Protein AF-A0A6L4A7J4-F1 (afdb_monomer)

Secondary structure (DSSP, 8-state):
-PPPHHHHHHHTTTS-HHHHTTTTT-HHHHHHHHHHHHHHHHHHHTTS-HHHHT-GGGGTS---------------HHHHHHHHHHHHHH-THHHHHHHH--

Sequence (102 aa):
MTLDPQLKANLARFIPADLMDLLPEDDKAMSQAIRRLSSLQKSVSSFLPLYIADNEDLLTRDYGDFRPGTFMFSDVSGFTALSEKLQVAKGVEAVEILTEVI

Radius of gyration: 21.58 Å; Cα contacts (8 Å, |Δi|>4): 38; chains: 1; bounding box: 52×21×48 Å

pLDDT: mean 80.24, std 10.71, range [44.69, 93.06]

Solvent-accessible surface area (backbone atoms only — not comparable to full-atom values): 6512 Å² total; per-residue (Å²): 125,82,76,54,69,66,60,50,61,59,45,60,78,78,44,63,68,79,47,56,74,40,50,75,81,34,69,66,41,47,54,50,51,52,52,49,51,53,48,50,50,53,64,57,43,71,79,41,60,65,80,59,67,79,32,73,66,62,81,77,45,96,77,83,84,93,74,92,79,84,87,84,86,79,88,58,61,72,58,57,56,49,49,56,54,38,35,76,74,61,36,73,73,46,48,59,57,55,63,72,78,104

Mean predicted aligned error: 10.74 Å

Structure (mmCIF, N/CA/C/O backbone):
data_AF-A0A6L4A7J4-F1
#
_entry.id   AF-A0A6L4A7J4-F1
#
loop_
_atom_site.group_PDB
_atom_site.id
_atom_site.type_symbol
_atom_site.label_atom_id
_atom_site.label_alt_id
_atom_site.label_comp_id
_atom_site.label_asym_id
_atom_site.label_entity_id
_atom_site.label_seq_id
_atom_site.pdbx_PDB_ins_code
_atom_site.Cartn_x
_atom_site.Cartn_y
_atom_site.Cartn_z
_atom_site.occupancy
_atom_site.B_iso_or_equiv
_atom_site.auth_seq_id
_atom_site.auth_comp_id
_atom_site.auth_asym_id
_atom_site.auth_atom_id
_atom_site.pdbx_PDB_model_num
ATOM 1 N N . MET A 1 1 ? 20.709 1.549 -25.980 1.00 57.03 1 MET A N 1
ATOM 2 C CA . MET A 1 1 ? 21.228 1.344 -24.603 1.00 57.03 1 MET A CA 1
ATOM 3 C C . MET A 1 1 ? 20.510 0.111 -24.076 1.00 57.03 1 MET A C 1
ATOM 5 O O . MET A 1 1 ? 19.294 0.098 -24.157 1.00 57.03 1 MET A O 1
ATOM 9 N N . THR A 1 2 ? 21.190 -0.960 -23.673 1.00 72.06 2 THR A N 1
ATOM 10 C CA . THR A 1 2 ? 20.506 -2.200 -23.251 1.00 72.06 2 THR A CA 1
ATOM 11 C C . THR A 1 2 ? 20.148 -2.141 -21.770 1.00 72.06 2 THR A C 1
ATOM 13 O O . THR A 1 2 ? 20.994 -1.769 -20.959 1.00 72.06 2 THR A O 1
ATOM 16 N N . LEU A 1 3 ? 18.913 -2.511 -21.419 1.00 77.06 3 LEU A N 1
ATOM 17 C CA . LEU A 1 3 ? 18.494 -2.668 -20.024 1.00 77.06 3 LEU A CA 1
ATOM 18 C C . LEU A 1 3 ? 19.322 -3.758 -19.341 1.00 77.06 3 LEU A C 1
ATOM 20 O O . LEU A 1 3 ? 19.526 -4.836 -19.902 1.00 77.06 3 LEU A O 1
ATOM 24 N N . ASP A 1 4 ? 19.762 -3.473 -18.120 1.00 89.12 4 ASP A N 1
ATOM 25 C CA . ASP A 1 4 ? 20.379 -4.456 -17.237 1.00 89.12 4 ASP A CA 1
ATOM 26 C C . ASP A 1 4 ? 19.449 -5.683 -17.058 1.00 89.12 4 ASP A C 1
ATOM 28 O O . ASP A 1 4 ? 18.245 -5.505 -16.834 1.00 89.12 4 ASP A O 1
ATOM 32 N N . PRO A 1 5 ? 19.953 -6.930 -17.166 1.00 86.31 5 PRO A N 1
ATOM 33 C CA . PRO A 1 5 ? 19.132 -8.133 -17.031 1.00 86.31 5 PRO A CA 1
ATOM 34 C C . PRO A 1 5 ? 18.383 -8.235 -15.699 1.00 86.31 5 PRO A C 1
ATOM 36 O O . PRO A 1 5 ? 17.238 -8.695 -15.682 1.00 86.31 5 PRO A O 1
ATOM 39 N N . GLN A 1 6 ? 18.992 -7.784 -14.596 1.00 88.44 6 GLN A N 1
ATOM 40 C CA . GLN A 1 6 ? 18.346 -7.809 -13.283 1.00 88.44 6 GLN A CA 1
ATOM 41 C C . GLN A 1 6 ? 17.199 -6.798 -13.224 1.00 88.44 6 GLN A C 1
ATOM 43 O O . GLN A 1 6 ? 16.090 -7.135 -12.798 1.00 88.44 6 GLN A O 1
ATOM 48 N N . LEU A 1 7 ? 17.431 -5.582 -13.717 1.00 86.06 7 LEU A N 1
ATOM 49 C CA . LEU A 1 7 ? 16.386 -4.575 -13.864 1.00 86.06 7 LEU A CA 1
ATOM 50 C C . LEU A 1 7 ? 15.240 -5.074 -14.757 1.00 86.06 7 LEU A C 1
ATOM 52 O O . LEU A 1 7 ? 14.074 -4.928 -14.393 1.00 86.06 7 LEU A O 1
ATOM 56 N N . LYS A 1 8 ? 15.550 -5.731 -15.881 1.00 88.00 8 LYS A N 1
ATOM 57 C CA . LYS A 1 8 ? 14.541 -6.305 -16.783 1.00 88.00 8 LYS A CA 1
ATOM 58 C C . LYS A 1 8 ? 13.671 -7.350 -16.075 1.00 88.00 8 LYS A C 1
ATOM 60 O O . LYS A 1 8 ? 12.448 -7.310 -16.205 1.00 88.00 8 LYS A O 1
ATOM 65 N N . ALA A 1 9 ? 14.282 -8.250 -15.303 1.00 88.25 9 ALA A N 1
ATOM 66 C CA . ALA A 1 9 ? 13.565 -9.270 -14.537 1.00 88.25 9 ALA A CA 1
ATOM 67 C C . ALA A 1 9 ? 12.665 -8.663 -13.447 1.00 88.25 9 ALA A C 1
ATOM 69 O O . ALA A 1 9 ? 11.538 -9.118 -13.245 1.00 88.25 9 ALA A O 1
ATOM 70 N N . ASN A 1 10 ? 13.140 -7.611 -12.776 1.00 88.44 10 ASN A N 1
ATOM 71 C CA . ASN A 1 10 ? 12.362 -6.901 -11.764 1.00 88.44 10 ASN A CA 1
ATOM 72 C C . ASN A 1 10 ? 11.152 -6.189 -12.387 1.00 88.44 10 ASN A C 1
ATOM 74 O O . ASN A 1 10 ? 10.040 -6.323 -11.882 1.00 88.44 10 ASN A O 1
ATOM 78 N N . LEU A 1 11 ? 11.343 -5.483 -13.504 1.00 89.44 11 LEU A N 1
ATOM 79 C CA . LEU A 1 11 ? 10.271 -4.745 -14.180 1.00 89.44 11 LEU A CA 1
ATOM 80 C C . LEU A 1 11 ? 9.202 -5.668 -14.777 1.00 89.44 11 LEU A C 1
ATOM 82 O O . LEU A 1 11 ? 8.016 -5.354 -14.686 1.00 89.44 11 LEU A O 1
ATOM 86 N N . ALA A 1 12 ? 9.590 -6.832 -15.306 1.00 89.81 12 ALA A N 1
ATOM 87 C CA . ALA A 1 12 ? 8.663 -7.806 -15.889 1.00 89.81 12 ALA A CA 1
ATOM 88 C C . ALA A 1 12 ? 7.598 -8.326 -14.901 1.00 89.81 12 ALA A C 1
ATOM 90 O O . ALA A 1 12 ? 6.564 -8.840 -15.322 1.00 89.81 12 ALA A O 1
ATOM 91 N N . ARG A 1 13 ? 7.825 -8.190 -13.587 1.00 88.88 13 ARG A N 1
ATOM 92 C CA . ARG A 1 13 ? 6.841 -8.539 -12.548 1.00 88.88 13 ARG A CA 1
ATOM 93 C C . ARG A 1 13 ? 5.734 -7.502 -12.378 1.00 88.88 13 ARG A C 1
ATOM 95 O O . ARG A 1 13 ? 4.674 -7.832 -11.856 1.00 88.88 13 ARG A O 1
ATOM 102 N N . PHE A 1 14 ? 5.991 -6.258 -12.771 1.00 88.56 14 PHE A N 1
ATOM 103 C CA . PHE A 1 14 ? 5.143 -5.110 -12.442 1.00 88.56 14 PHE A CA 1
ATOM 104 C C . PHE A 1 14 ? 4.639 -4.356 -13.676 1.00 88.56 14 PHE A C 1
ATOM 106 O O . PHE A 1 14 ? 3.746 -3.515 -13.561 1.00 88.56 14 PHE A O 1
ATOM 113 N N . ILE A 1 15 ? 5.193 -4.649 -14.854 1.00 90.31 15 ILE A N 1
ATOM 114 C CA . ILE A 1 15 ? 4.861 -3.989 -16.114 1.00 90.31 15 ILE A CA 1
ATOM 115 C C . ILE A 1 15 ? 4.431 -5.038 -17.154 1.00 90.31 15 ILE A C 1
ATOM 117 O O . ILE A 1 15 ? 5.060 -6.090 -17.255 1.00 90.31 15 ILE A O 1
ATOM 121 N N . PRO A 1 16 ? 3.378 -4.755 -17.943 1.00 89.00 16 PRO A N 1
ATOM 122 C CA . PRO A 1 16 ? 2.988 -5.558 -19.100 1.00 89.00 16 PRO A CA 1
ATOM 123 C C . PRO A 1 16 ? 4.124 -5.813 -20.113 1.00 89.00 16 PRO A C 1
ATOM 125 O O . PRO A 1 16 ? 4.984 -4.958 -20.332 1.00 89.00 16 PRO A O 1
ATOM 128 N N . ALA A 1 17 ? 4.113 -6.990 -20.748 1.00 87.12 17 ALA A N 1
ATOM 129 C CA . ALA A 1 17 ? 5.168 -7.432 -21.667 1.00 87.12 17 ALA A CA 1
ATOM 130 C C . ALA A 1 17 ? 5.304 -6.545 -22.921 1.00 87.12 17 ALA A C 1
ATOM 132 O O . ALA A 1 17 ? 6.416 -6.280 -23.366 1.00 87.12 17 ALA A O 1
ATOM 133 N N . ASP A 1 18 ? 4.189 -6.015 -23.427 1.00 88.69 18 ASP A N 1
ATOM 134 C CA . ASP A 1 18 ? 4.128 -5.087 -24.562 1.00 88.69 18 ASP A CA 1
ATOM 135 C C . ASP A 1 18 ? 4.899 -3.787 -24.307 1.00 88.69 18 ASP A C 1
ATOM 137 O O . ASP A 1 18 ? 5.550 -3.263 -25.206 1.00 88.69 18 ASP A O 1
ATOM 141 N N . LEU A 1 19 ? 4.878 -3.283 -23.071 1.00 86.25 19 LEU A N 1
ATOM 142 C CA . LEU A 1 19 ? 5.682 -2.125 -22.686 1.00 86.25 19 LEU A CA 1
ATOM 143 C C . LEU A 1 19 ? 7.146 -2.509 -22.453 1.00 86.25 19 LEU A C 1
ATOM 145 O O . LEU A 1 19 ? 8.029 -1.719 -22.766 1.00 86.25 19 LEU A O 1
ATOM 149 N N . MET A 1 20 ? 7.419 -3.710 -21.937 1.00 87.88 20 MET A N 1
ATOM 150 C CA . MET A 1 20 ? 8.785 -4.192 -21.696 1.00 87.88 20 MET A CA 1
ATOM 151 C C . MET A 1 20 ? 9.607 -4.355 -22.976 1.00 87.88 20 MET A C 1
ATOM 153 O O . MET A 1 20 ? 10.812 -4.104 -22.946 1.00 87.88 20 MET A O 1
ATOM 157 N N . ASP A 1 21 ? 8.973 -4.750 -24.079 1.00 88.00 21 ASP A N 1
ATOM 158 C CA . ASP A 1 21 ? 9.641 -4.939 -25.372 1.00 88.00 21 ASP A CA 1
ATOM 159 C C . ASP A 1 21 ? 10.020 -3.611 -26.050 1.00 88.00 21 ASP A C 1
ATOM 161 O O . ASP A 1 21 ? 10.933 -3.575 -26.872 1.00 88.00 21 ASP A O 1
ATOM 165 N N . LEU A 1 22 ? 9.352 -2.513 -25.679 1.00 87.62 22 LEU A N 1
ATOM 166 C CA . LEU A 1 22 ? 9.585 -1.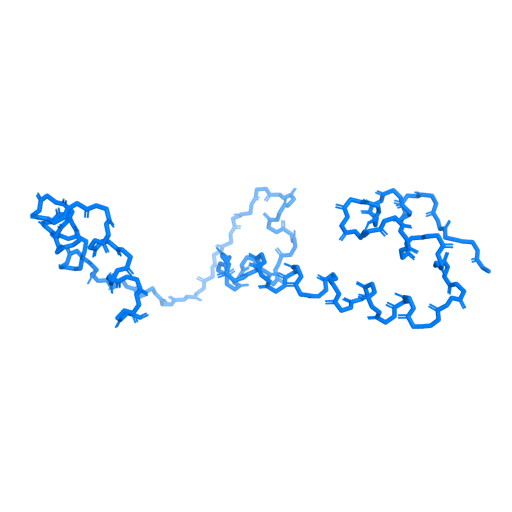167 -26.218 1.00 87.62 22 LEU A CA 1
ATOM 167 C C . LEU A 1 22 ? 10.610 -0.358 -25.404 1.00 87.62 22 LEU A C 1
ATOM 169 O O . LEU A 1 22 ? 11.045 0.717 -25.825 1.00 87.62 22 LEU A O 1
ATOM 173 N N . LEU A 1 23 ? 11.007 -0.852 -24.229 1.00 85.81 23 LEU A N 1
ATOM 174 C CA . LEU A 1 23 ? 11.984 -0.188 -23.374 1.00 85.81 23 LEU A CA 1
ATOM 175 C C . LEU A 1 23 ? 13.422 -0.601 -23.741 1.00 85.81 23 LEU A C 1
ATOM 177 O O . LEU A 1 23 ? 13.680 -1.773 -24.017 1.00 85.81 23 LEU A O 1
ATOM 181 N N . PRO A 1 24 ? 14.402 0.319 -23.655 1.00 85.06 24 PRO A N 1
ATOM 182 C CA . PRO A 1 24 ? 14.288 1.705 -23.190 1.00 85.06 24 PRO A CA 1
ATOM 183 C C . PRO A 1 24 ? 14.139 2.738 -24.323 1.00 85.06 24 PRO A C 1
ATOM 185 O O . PRO A 1 24 ? 14.317 3.924 -24.074 1.00 85.06 24 PRO A O 1
ATOM 188 N N . GLU A 1 25 ? 13.899 2.307 -25.561 1.00 87.25 25 GLU A N 1
ATOM 189 C CA . GLU A 1 25 ? 14.046 3.155 -26.754 1.00 87.25 25 GLU A CA 1
ATOM 190 C C . GLU A 1 25 ? 12.831 4.055 -27.026 1.00 87.25 25 GLU A C 1
ATOM 192 O O . GLU A 1 25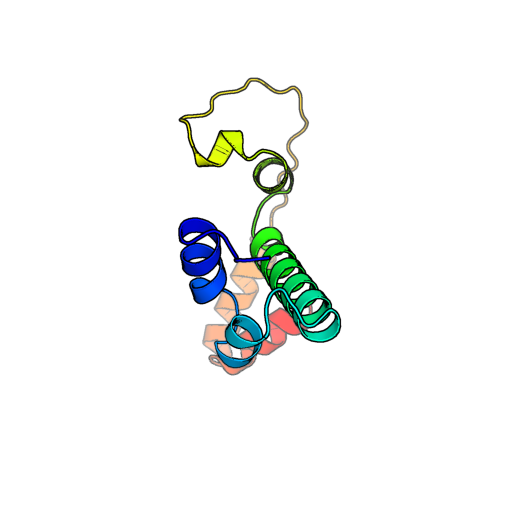 ? 12.976 5.091 -27.673 1.00 87.25 25 GLU A O 1
ATOM 197 N N . ASP A 1 26 ? 11.649 3.695 -26.516 1.00 89.94 26 ASP A N 1
ATOM 198 C CA . ASP A 1 26 ? 10.427 4.492 -26.650 1.00 89.94 26 ASP A CA 1
ATOM 199 C C . ASP A 1 26 ? 10.128 5.318 -25.381 1.00 89.94 26 ASP A C 1
ATOM 201 O O . ASP A 1 26 ? 9.710 4.796 -24.342 1.00 89.94 26 ASP A O 1
ATOM 205 N N . ASP A 1 27 ? 10.263 6.644 -25.492 1.00 89.31 27 ASP A N 1
ATOM 206 C CA . ASP A 1 27 ? 9.951 7.614 -24.431 1.00 89.31 27 ASP A CA 1
ATOM 207 C C . ASP A 1 27 ? 8.488 7.550 -23.953 1.00 89.31 27 ASP A C 1
ATOM 209 O O . ASP A 1 27 ? 8.185 7.808 -22.777 1.00 89.31 27 ASP A O 1
ATOM 213 N N . LYS A 1 28 ? 7.548 7.199 -24.842 1.00 91.06 28 LYS A N 1
ATOM 214 C CA . LYS A 1 28 ? 6.135 7.032 -24.475 1.00 91.06 28 LYS A CA 1
ATOM 215 C C . LYS A 1 28 ? 5.947 5.759 -23.666 1.00 91.06 28 LYS A C 1
ATOM 217 O O . LYS A 1 28 ? 5.235 5.801 -22.660 1.00 91.06 28 LYS A O 1
ATOM 222 N N . ALA A 1 29 ? 6.586 4.660 -24.067 1.00 89.19 29 ALA A N 1
ATOM 223 C CA . ALA A 1 29 ? 6.576 3.420 -23.296 1.00 89.19 29 ALA A CA 1
ATOM 224 C C . ALA A 1 29 ? 7.213 3.637 -21.913 1.00 89.19 29 ALA A C 1
ATOM 226 O O . ALA A 1 29 ? 6.634 3.228 -20.906 1.00 89.19 29 ALA A O 1
ATOM 227 N N . MET A 1 30 ? 8.318 4.388 -21.846 1.00 90.19 30 MET A N 1
ATOM 228 C CA . MET A 1 30 ? 8.977 4.791 -20.597 1.00 90.19 30 MET A CA 1
ATOM 229 C C . MET A 1 30 ? 8.046 5.595 -19.684 1.00 90.19 30 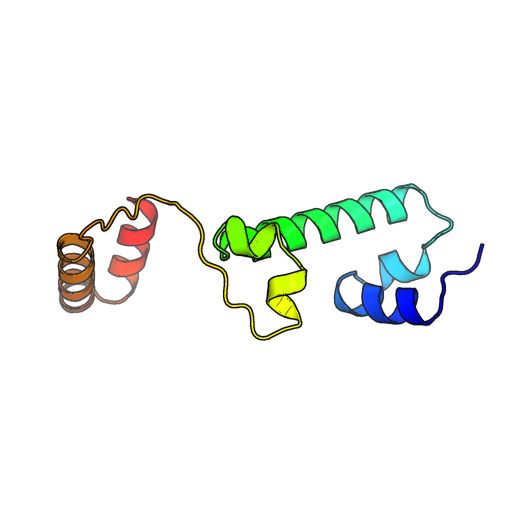MET A C 1
ATOM 231 O O . MET A 1 30 ? 7.860 5.261 -18.514 1.00 90.19 30 MET A O 1
ATOM 235 N N . SER A 1 31 ? 7.385 6.617 -20.226 1.00 91.38 31 SER A N 1
ATOM 236 C CA . SER A 1 31 ? 6.437 7.440 -19.465 1.00 91.38 31 SER A CA 1
ATOM 237 C C . SER A 1 31 ? 5.253 6.621 -18.938 1.00 91.38 31 SER A C 1
ATOM 239 O O . SER A 1 31 ? 4.799 6.818 -17.808 1.00 91.38 31 SER A O 1
ATOM 241 N N . GLN A 1 32 ? 4.745 5.677 -19.737 1.00 91.94 32 GLN A N 1
ATOM 242 C CA . GLN A 1 32 ? 3.661 4.784 -19.319 1.00 91.94 32 GLN A CA 1
ATOM 243 C C . GLN A 1 32 ? 4.103 3.785 -18.246 1.00 91.94 32 GLN A C 1
ATOM 245 O O . GLN A 1 32 ? 3.358 3.568 -17.286 1.00 91.94 32 GLN A O 1
ATOM 250 N N . ALA A 1 33 ? 5.298 3.213 -18.388 1.00 90.69 33 ALA A N 1
ATOM 251 C CA . ALA A 1 33 ? 5.923 2.338 -17.405 1.00 90.69 33 ALA A CA 1
ATOM 252 C C . ALA A 1 33 ? 6.068 3.042 -16.049 1.00 90.69 33 ALA A C 1
ATOM 254 O O . ALA A 1 33 ? 5.567 2.537 -15.043 1.00 90.69 33 ALA A O 1
ATOM 255 N N . ILE A 1 34 ? 6.648 4.248 -16.035 1.00 92.06 34 ILE A N 1
ATOM 256 C CA . ILE A 1 34 ? 6.802 5.063 -14.821 1.00 92.06 34 ILE A CA 1
ATOM 257 C C . ILE A 1 34 ? 5.438 5.341 -14.189 1.00 92.06 34 ILE A C 1
ATOM 259 O O . ILE A 1 34 ? 5.243 5.063 -13.008 1.00 92.06 34 ILE A O 1
ATOM 263 N N . ARG A 1 35 ? 4.455 5.808 -14.970 1.00 93.00 35 ARG A N 1
ATOM 264 C CA . ARG A 1 35 ? 3.110 6.101 -14.449 1.00 93.00 35 ARG A CA 1
ATOM 265 C C . ARG A 1 35 ? 2.464 4.878 -13.796 1.00 93.00 35 ARG A C 1
ATOM 267 O O . ARG A 1 35 ? 1.826 5.013 -12.753 1.00 93.00 35 ARG A O 1
ATOM 274 N N . ARG A 1 36 ? 2.605 3.692 -14.398 1.00 91.38 36 ARG A N 1
ATOM 275 C CA . ARG A 1 36 ? 2.073 2.441 -13.834 1.00 91.38 36 ARG A CA 1
ATOM 276 C C . ARG A 1 36 ? 2.767 2.076 -12.529 1.00 91.38 36 ARG A C 1
ATOM 278 O O . ARG A 1 36 ? 2.073 1.797 -11.555 1.00 91.38 36 ARG A O 1
ATOM 285 N N . LEU A 1 37 ? 4.097 2.123 -12.496 1.00 93.06 37 LEU A N 1
ATOM 286 C CA . LEU A 1 37 ? 4.866 1.830 -11.286 1.00 93.06 37 LEU A CA 1
ATOM 287 C C . LEU A 1 37 ? 4.528 2.804 -10.154 1.00 93.06 37 LEU A C 1
ATOM 289 O O . LEU A 1 37 ? 4.262 2.363 -9.041 1.00 93.06 37 LEU A O 1
ATOM 293 N N . SER A 1 38 ? 4.440 4.105 -10.437 1.00 91.38 38 SER A N 1
ATOM 294 C CA . SER A 1 38 ? 4.038 5.108 -9.444 1.00 91.38 38 SER A CA 1
ATOM 295 C C . SER A 1 38 ? 2.602 4.905 -8.960 1.00 91.38 38 SER A C 1
ATOM 297 O O . SER A 1 38 ? 2.323 5.065 -7.774 1.00 91.38 38 SER A O 1
ATOM 299 N N . SER A 1 39 ? 1.679 4.528 -9.852 1.00 91.56 39 SER A N 1
ATOM 300 C CA . SER A 1 39 ? 0.308 4.200 -9.453 1.00 91.56 39 SER A CA 1
ATOM 301 C C . SER A 1 39 ? 0.274 2.981 -8.538 1.00 91.56 39 SER A C 1
ATOM 303 O O . SER A 1 39 ? -0.418 3.012 -7.526 1.00 91.56 39 SER A O 1
ATOM 305 N N . LEU A 1 40 ? 1.028 1.930 -8.869 1.00 90.38 40 LEU A N 1
ATOM 306 C CA . LEU A 1 40 ? 1.118 0.726 -8.050 1.00 90.38 40 LEU A CA 1
ATOM 307 C C . LEU A 1 40 ? 1.724 1.04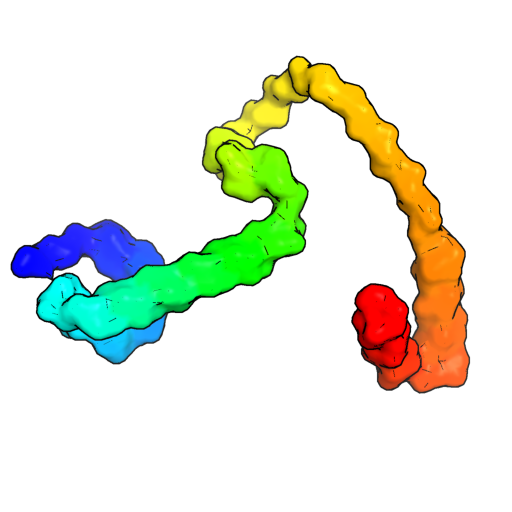0 -6.681 1.00 90.38 40 LEU A C 1
ATOM 309 O O . LEU A 1 40 ? 1.150 0.662 -5.665 1.00 90.38 40 LEU A O 1
ATOM 313 N N . GLN A 1 41 ? 2.833 1.782 -6.651 1.00 88.56 41 GLN A N 1
ATOM 314 C CA . GLN A 1 41 ? 3.467 2.236 -5.417 1.00 88.56 41 GLN A CA 1
ATOM 315 C C . GLN A 1 41 ? 2.466 2.992 -4.541 1.00 88.56 41 GLN A C 1
ATOM 317 O O . GLN A 1 41 ? 2.336 2.668 -3.366 1.00 88.56 41 GLN A O 1
ATOM 322 N N . LYS A 1 42 ? 1.723 3.947 -5.115 1.00 88.19 42 LYS A N 1
ATOM 323 C CA . LYS A 1 42 ? 0.720 4.737 -4.392 1.00 88.19 42 LYS A CA 1
ATOM 324 C C . LYS A 1 42 ? -0.427 3.878 -3.850 1.00 88.19 42 LYS A C 1
ATOM 326 O O . LYS A 1 42 ? -0.879 4.101 -2.733 1.00 88.19 42 LYS A O 1
ATOM 331 N N .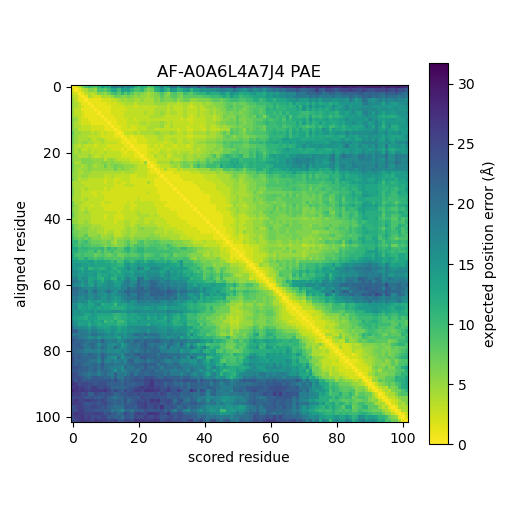 SER A 1 43 ? -0.907 2.915 -4.634 1.00 89.50 43 SER A N 1
ATOM 332 C CA . SER A 1 43 ? -1.975 2.004 -4.210 1.00 89.50 43 SER A CA 1
ATOM 333 C C . SER A 1 43 ? -1.526 1.043 -3.116 1.00 89.50 43 SER A C 1
ATOM 335 O O . SER A 1 43 ? -2.319 0.697 -2.253 1.00 89.50 43 SER A O 1
ATOM 337 N N . VAL A 1 44 ? -0.273 0.592 -3.134 1.00 87.19 44 VAL A N 1
ATOM 338 C CA . VAL A 1 44 ? 0.251 -0.287 -2.081 1.00 87.19 44 VAL A CA 1
ATOM 339 C C . VAL A 1 44 ? 0.564 0.522 -0.822 1.00 87.19 44 VAL A C 1
ATOM 341 O O . VAL A 1 44 ? 0.214 0.101 0.279 1.00 87.19 44 VAL A O 1
ATOM 344 N N . SER A 1 45 ? 1.158 1.709 -0.969 1.00 86.12 45 SER A N 1
ATOM 345 C CA . SER A 1 45 ? 1.517 2.556 0.169 1.00 86.12 45 SER A CA 1
ATOM 346 C C . SER A 1 45 ? 0.306 3.118 0.911 1.00 86.12 45 SER A C 1
ATOM 348 O O . SER A 1 45 ? 0.430 3.405 2.096 1.00 86.12 45 SER A O 1
ATOM 350 N N . SER A 1 46 ? -0.879 3.204 0.290 1.00 87.75 46 SER A N 1
ATOM 351 C CA . SER A 1 46 ? -2.102 3.624 0.993 1.00 87.75 46 SER A CA 1
ATOM 352 C C . SER A 1 46 ? -2.549 2.658 2.093 1.00 87.75 46 SER A C 1
ATOM 354 O O . SER A 1 46 ? -3.334 3.045 2.953 1.00 87.75 46 SER A O 1
ATOM 356 N N . PHE A 1 47 ? -2.061 1.416 2.078 1.00 88.06 47 PHE A N 1
ATOM 357 C CA . PHE A 1 47 ? -2.317 0.433 3.134 1.00 88.06 47 PHE A CA 1
ATOM 358 C C . PHE A 1 47 ? -1.237 0.424 4.218 1.00 88.06 47 PHE A C 1
ATOM 360 O O . PHE A 1 47 ? -1.345 -0.329 5.185 1.00 88.06 47 PHE A O 1
ATOM 367 N N . LEU A 1 48 ? -0.192 1.238 4.064 1.00 85.06 48 LEU A N 1
ATOM 368 C CA . LEU A 1 48 ? 0.919 1.304 4.999 1.00 85.06 48 LEU A CA 1
ATOM 369 C C . LEU A 1 48 ? 0.857 2.607 5.802 1.00 85.06 48 LEU A C 1
ATOM 371 O O . LEU A 1 48 ? 0.617 3.677 5.240 1.00 85.06 48 LEU A O 1
ATOM 375 N N . PRO A 1 49 ? 1.129 2.559 7.116 1.00 85.25 49 PRO A N 1
ATOM 376 C CA . PRO A 1 49 ? 1.445 3.762 7.866 1.00 85.25 49 PRO A CA 1
ATOM 377 C C . PRO A 1 49 ? 2.602 4.519 7.203 1.00 85.25 49 PRO A C 1
ATOM 379 O O . PRO A 1 49 ? 3.596 3.912 6.802 1.00 85.25 49 PRO A O 1
ATOM 382 N N . LEU A 1 50 ? 2.502 5.849 7.141 1.00 81.25 50 LEU A N 1
ATOM 383 C CA . LEU A 1 50 ? 3.478 6.702 6.451 1.00 81.25 50 LEU A CA 1
ATOM 384 C C . LEU A 1 50 ? 4.924 6.452 6.916 1.00 81.25 50 LEU A C 1
ATOM 386 O O . LEU A 1 50 ? 5.831 6.349 6.101 1.00 81.25 50 LEU A O 1
ATOM 390 N N . TYR A 1 51 ? 5.129 6.257 8.223 1.00 79.38 51 TYR A N 1
ATOM 391 C CA . TYR A 1 51 ? 6.460 5.999 8.781 1.00 79.38 51 TYR A CA 1
ATOM 392 C C . TYR A 1 51 ? 7.085 4.676 8.305 1.00 79.38 51 TYR A C 1
ATOM 394 O O . TYR A 1 51 ? 8.302 4.533 8.395 1.00 79.38 51 TYR A O 1
ATOM 402 N N . ILE A 1 52 ? 6.270 3.722 7.831 1.00 81.00 52 ILE A N 1
ATOM 403 C CA . ILE A 1 52 ? 6.732 2.486 7.189 1.00 81.00 52 ILE A CA 1
ATOM 404 C C . ILE A 1 52 ? 7.051 2.747 5.718 1.00 81.00 52 ILE A C 1
ATOM 406 O O . ILE A 1 52 ? 8.089 2.311 5.234 1.00 81.00 52 ILE A O 1
ATOM 410 N N . ALA A 1 53 ? 6.180 3.477 5.018 1.00 80.31 53 ALA A N 1
ATOM 411 C CA . ALA A 1 53 ? 6.357 3.782 3.600 1.00 80.31 53 ALA A CA 1
ATOM 412 C C . ALA A 1 53 ? 7.613 4.630 3.313 1.00 80.31 53 ALA A C 1
ATOM 414 O O . ALA A 1 53 ? 8.245 4.439 2.278 1.00 80.31 53 ALA A O 1
ATOM 415 N N . ASP A 1 54 ? 7.986 5.524 4.232 1.00 78.50 54 ASP A N 1
ATOM 416 C CA . ASP A 1 54 ? 9.101 6.464 4.052 1.00 78.50 54 ASP A CA 1
ATOM 417 C C . ASP A 1 54 ? 10.471 5.907 4.480 1.00 78.50 54 ASP A C 1
ATOM 419 O O . ASP A 1 54 ? 11.486 6.586 4.319 1.00 78.50 54 ASP A O 1
ATOM 423 N N . ASN A 1 55 ? 10.532 4.701 5.057 1.00 77.12 55 ASN A N 1
ATOM 424 C CA . ASN A 1 55 ? 11.773 4.150 5.600 1.00 77.12 55 ASN A CA 1
ATOM 425 C C . ASN A 1 55 ? 12.014 2.706 5.138 1.00 77.12 55 ASN A C 1
ATOM 427 O O . ASN A 1 55 ? 11.583 1.745 5.776 1.00 77.12 55 ASN A O 1
ATOM 431 N N . GLU A 1 56 ? 12.759 2.566 4.039 1.00 72.00 56 GLU A N 1
ATOM 432 C CA . GLU A 1 56 ? 13.120 1.274 3.438 1.00 72.00 56 GLU A CA 1
ATOM 433 C C . GLU A 1 56 ? 13.926 0.364 4.383 1.00 72.00 56 GLU A C 1
ATOM 435 O O . GLU A 1 56 ? 13.845 -0.863 4.274 1.00 72.00 56 GLU A O 1
ATOM 440 N N . ASP A 1 57 ? 14.642 0.929 5.363 1.00 73.19 57 ASP A N 1
ATOM 441 C CA . ASP A 1 57 ? 15.413 0.143 6.335 1.00 73.19 57 ASP A CA 1
ATOM 442 C C . ASP A 1 57 ? 14.507 -0.739 7.212 1.00 73.19 57 ASP A C 1
ATOM 444 O O . ASP A 1 57 ? 14.934 -1.800 7.676 1.00 73.19 57 ASP A O 1
ATOM 448 N N . LEU A 1 58 ? 13.235 -0.351 7.384 1.00 71.25 58 LEU A N 1
ATOM 449 C CA . LEU A 1 58 ? 12.234 -1.118 8.137 1.00 71.25 58 LEU A CA 1
ATOM 450 C C . LEU A 1 58 ? 11.829 -2.423 7.449 1.00 71.25 58 LEU A C 1
ATOM 452 O O . LEU A 1 58 ? 11.300 -3.317 8.104 1.00 71.25 58 LEU A O 1
ATOM 456 N N . LEU A 1 59 ? 12.051 -2.539 6.137 1.00 68.00 59 LEU A N 1
ATOM 457 C CA . LEU A 1 59 ? 11.669 -3.719 5.358 1.00 68.00 59 LEU A CA 1
ATOM 458 C C . LEU A 1 59 ? 12.749 -4.806 5.358 1.00 68.00 59 LEU A C 1
ATOM 460 O O . LEU A 1 59 ? 12.495 -5.918 4.897 1.00 68.00 59 LEU A O 1
ATOM 464 N N . THR A 1 60 ? 13.959 -4.496 5.831 1.00 67.81 60 THR A N 1
ATOM 465 C CA . THR A 1 60 ? 15.133 -5.366 5.650 1.00 67.81 60 THR A CA 1
ATOM 466 C C . THR A 1 60 ? 15.821 -5.773 6.949 1.00 67.81 60 THR A C 1
ATOM 468 O O . THR A 1 60 ? 16.721 -6.617 6.913 1.00 67.81 60 THR A O 1
ATOM 471 N N . ARG A 1 61 ? 15.426 -5.206 8.097 1.00 66.19 61 ARG A N 1
ATOM 472 C CA . ARG A 1 61 ? 16.041 -5.479 9.404 1.00 66.19 61 ARG A CA 1
ATOM 473 C C . ARG A 1 61 ? 15.006 -5.452 10.522 1.00 66.19 61 ARG A C 1
ATOM 475 O O . ARG A 1 61 ? 14.041 -4.697 10.454 1.00 66.19 61 ARG A O 1
ATOM 482 N N . ASP A 1 62 ? 15.267 -6.213 11.583 1.00 67.69 62 ASP A N 1
ATOM 483 C CA . ASP A 1 62 ? 14.561 -6.054 12.854 1.00 67.69 62 ASP A CA 1
ATOM 484 C C . ASP A 1 62 ? 14.847 -4.647 13.392 1.00 67.69 62 ASP A C 1
ATOM 486 O O . ASP A 1 62 ? 15.955 -4.339 13.839 1.00 67.69 62 ASP A O 1
ATOM 490 N N . TYR A 1 63 ? 13.857 -3.764 13.280 1.00 66.50 63 TYR A N 1
ATOM 491 C CA . TYR A 1 63 ? 13.991 -2.359 13.633 1.00 66.50 63 TYR A CA 1
ATOM 492 C C . TYR A 1 63 ? 13.352 -2.071 14.990 1.00 66.50 63 TYR A C 1
ATOM 494 O O . TYR A 1 63 ? 12.138 -2.179 15.158 1.00 66.50 63 TYR A O 1
ATOM 502 N N . GLY A 1 64 ? 14.177 -1.660 15.952 1.00 67.62 64 GLY A N 1
ATOM 503 C CA . GLY A 1 64 ? 13.737 -1.066 17.210 1.00 67.62 64 GLY A CA 1
ATOM 504 C C . GLY A 1 64 ? 14.272 0.355 17.310 1.00 67.62 64 GLY A C 1
ATOM 505 O O . GLY A 1 64 ? 15.485 0.548 17.330 1.00 67.62 64 GLY A O 1
ATOM 506 N N . ASP A 1 65 ? 13.381 1.342 17.374 1.00 70.56 65 ASP A N 1
ATOM 507 C CA . ASP A 1 65 ? 13.749 2.747 17.557 1.00 70.56 65 ASP A CA 1
ATOM 508 C C . ASP A 1 65 ? 12.853 3.404 18.608 1.00 70.56 65 ASP A C 1
ATOM 510 O O . ASP A 1 65 ? 11.652 3.133 18.690 1.00 70.56 65 ASP A O 1
ATOM 514 N N . PHE A 1 66 ? 13.449 4.274 19.418 1.00 78.12 66 PHE A N 1
ATOM 515 C CA . PHE A 1 66 ? 12.754 5.040 20.444 1.00 78.12 66 PHE A CA 1
ATOM 516 C C . PHE A 1 66 ? 12.508 6.445 19.918 1.00 78.12 66 PHE A C 1
ATOM 518 O O . PHE A 1 66 ? 13.340 7.342 20.064 1.00 78.12 66 PHE A O 1
ATOM 525 N N . ARG A 1 67 ? 11.337 6.645 19.313 1.00 78.12 67 ARG A N 1
ATOM 526 C CA . ARG A 1 67 ? 10.942 7.951 18.785 1.00 78.12 67 ARG A CA 1
ATOM 527 C C . ARG A 1 67 ? 9.989 8.663 19.742 1.00 78.12 67 ARG A C 1
ATOM 529 O O . ARG A 1 67 ? 8.990 8.068 20.149 1.00 78.12 67 ARG A O 1
ATOM 536 N N . PRO A 1 68 ? 10.245 9.937 20.085 1.00 86.44 68 PRO A N 1
ATOM 537 C CA . PRO A 1 68 ? 9.249 10.748 20.764 1.00 86.44 68 PRO A CA 1
ATOM 538 C C . PRO A 1 68 ? 8.050 10.946 19.832 1.00 86.44 68 PRO A C 1
ATOM 540 O O . PRO A 1 68 ? 8.202 11.267 18.654 1.00 86.44 68 PRO A O 1
ATOM 543 N N . GLY A 1 69 ? 6.848 10.756 20.361 1.00 85.69 69 GLY A N 1
ATOM 544 C CA . GLY A 1 69 ? 5.618 10.864 19.593 1.00 85.69 69 GLY A CA 1
ATOM 545 C C . GLY A 1 69 ? 4.402 10.884 20.503 1.00 85.69 69 GLY A C 1
ATOM 546 O O . GLY A 1 69 ? 4.489 10.581 21.692 1.00 85.69 69 GLY A O 1
ATOM 547 N N . THR A 1 70 ? 3.262 11.268 19.941 1.00 88.19 70 THR A N 1
ATOM 548 C CA . THR A 1 70 ? 1.967 11.187 20.621 1.00 88.19 70 THR A CA 1
ATOM 549 C C . THR A 1 70 ? 1.139 10.116 19.934 1.00 88.19 70 THR A C 1
ATOM 551 O O . THR A 1 70 ? 0.996 10.137 18.713 1.00 88.19 70 THR A O 1
ATOM 554 N N . PHE A 1 71 ? 0.589 9.191 20.713 1.00 88.00 71 PHE A N 1
ATOM 555 C CA . PHE A 1 71 ? -0.339 8.189 20.208 1.00 88.00 71 PHE A CA 1
ATOM 556 C C . PHE A 1 71 ? -1.769 8.683 20.388 1.00 88.00 71 PHE A C 1
ATOM 558 O O . PHE A 1 71 ? -2.159 9.087 21.483 1.00 88.00 71 PHE A O 1
ATOM 565 N N . MET A 1 72 ? -2.549 8.628 19.313 1.00 90.56 72 MET A N 1
ATOM 566 C CA . MET A 1 72 ? -3.990 8.824 19.369 1.00 90.56 72 MET A CA 1
ATOM 567 C C . MET A 1 72 ? -4.664 7.465 19.227 1.00 90.56 72 MET A C 1
ATOM 569 O O . MET A 1 72 ? -4.479 6.780 18.224 1.00 90.56 72 MET A O 1
ATOM 573 N N . PHE A 1 73 ? -5.459 7.097 20.224 1.00 89.50 73 PHE A N 1
ATOM 574 C CA . PHE A 1 73 ? -6.315 5.921 20.169 1.00 89.50 73 PHE A CA 1
ATOM 575 C C . PHE A 1 73 ? -7.747 6.395 19.950 1.00 89.50 73 PHE A C 1
ATOM 577 O O . PHE A 1 73 ? -8.300 7.106 20.786 1.00 89.50 73 PHE A O 1
ATOM 584 N N . SER A 1 74 ? -8.319 6.042 18.801 1.00 86.38 74 SER A N 1
ATOM 585 C CA . SER A 1 74 ? -9.714 6.329 18.475 1.00 86.38 74 SER A CA 1
ATOM 586 C C . SER A 1 74 ? -10.525 5.046 18.605 1.00 86.38 74 SER A C 1
ATOM 588 O O . SER A 1 74 ? -10.159 4.019 18.035 1.00 86.38 74 SER A O 1
ATOM 590 N N . ASP A 1 75 ? -11.600 5.099 19.388 1.00 86.94 75 ASP A N 1
ATOM 591 C CA . ASP A 1 75 ? -12.515 3.977 19.545 1.00 86.94 75 ASP A CA 1
ATOM 592 C C . ASP A 1 75 ? -13.486 3.921 18.359 1.00 86.94 75 ASP A C 1
ATOM 594 O O . ASP A 1 75 ? -14.342 4.790 18.191 1.00 86.94 75 ASP A O 1
ATOM 598 N N . VAL A 1 76 ? -13.345 2.879 17.538 1.00 82.06 76 VAL A N 1
ATOM 599 C CA . VAL A 1 76 ? -14.228 2.591 16.397 1.00 82.06 76 VAL A CA 1
ATOM 600 C C . VAL A 1 76 ? -15.226 1.464 16.693 1.00 82.06 76 VAL A C 1
ATOM 602 O O . VAL A 1 76 ? -15.952 1.034 15.795 1.00 82.06 76 VAL A O 1
ATOM 605 N N . SER A 1 77 ? -15.313 0.999 17.947 1.00 81.19 77 SER A N 1
ATOM 606 C CA . SER A 1 77 ? -16.148 -0.145 18.349 1.00 81.19 77 SER A CA 1
ATOM 607 C C . SER A 1 77 ? -17.640 0.044 18.051 1.00 81.19 77 SER A C 1
ATOM 609 O O . SER A 1 77 ? -18.344 -0.908 17.711 1.00 81.19 77 SER A O 1
ATOM 611 N N . GLY A 1 78 ? -18.132 1.285 18.119 1.00 78.56 78 GLY A N 1
ATOM 612 C CA . GLY A 1 78 ? -19.515 1.617 17.778 1.00 78.56 78 GLY A CA 1
ATOM 613 C C . GLY A 1 78 ? -19.861 1.323 16.314 1.00 78.56 78 GLY A C 1
ATOM 614 O O . GLY A 1 78 ? -20.955 0.834 16.029 1.00 78.56 78 GLY A O 1
ATOM 615 N N . PHE A 1 79 ? -18.921 1.554 15.393 1.00 76.19 79 PHE A N 1
ATOM 616 C CA . PHE A 1 79 ? -19.099 1.256 13.969 1.00 76.19 79 PHE A CA 1
ATOM 617 C C . PHE A 1 79 ? -18.979 -0.240 13.685 1.00 76.19 79 PHE A C 1
ATOM 619 O O . PHE A 1 79 ? -19.794 -0.788 12.943 1.00 76.19 79 PHE A O 1
ATOM 626 N N . THR A 1 80 ? -18.023 -0.925 14.317 1.00 76.44 80 THR A N 1
ATOM 627 C CA . THR A 1 80 ? -17.847 -2.374 14.134 1.00 76.44 80 THR A CA 1
ATOM 628 C C . THR A 1 80 ? -19.034 -3.170 14.682 1.00 76.44 80 THR A C 1
ATOM 630 O O . THR A 1 80 ? -19.463 -4.145 14.077 1.00 76.44 80 THR A O 1
ATOM 633 N N . ALA A 1 81 ? -19.636 -2.731 15.791 1.00 78.88 81 ALA A N 1
ATOM 634 C CA . ALA A 1 81 ? -20.849 -3.358 16.317 1.00 78.88 81 ALA A CA 1
ATOM 635 C C . ALA A 1 81 ? -22.078 -3.117 15.416 1.00 78.88 81 ALA A C 1
ATOM 637 O O . ALA A 1 81 ? -22.997 -3.940 15.370 1.00 78.88 81 ALA A O 1
ATOM 638 N N . LEU A 1 82 ? -22.124 -1.979 14.714 1.00 77.19 82 LEU A N 1
ATOM 639 C CA . LEU A 1 82 ? -23.201 -1.659 13.778 1.00 77.19 82 LEU A CA 1
ATOM 640 C C . LEU A 1 82 ? -23.101 -2.497 12.496 1.00 77.19 82 LEU A C 1
ATOM 642 O O . LEU A 1 82 ? -24.132 -2.969 12.010 1.00 77.19 82 LEU A O 1
ATOM 646 N N . SER A 1 83 ? -21.888 -2.722 11.981 1.00 74.00 83 SER A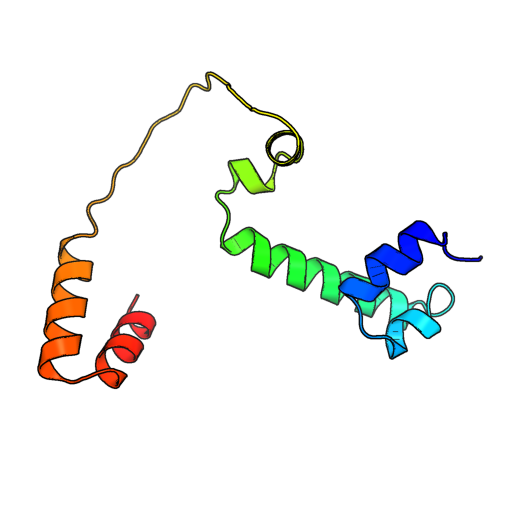 N 1
ATOM 647 C CA . SER A 1 83 ? -21.672 -3.546 10.786 1.00 74.00 83 SER A CA 1
ATOM 648 C C . SER A 1 83 ? -22.085 -5.003 11.014 1.00 74.00 83 SER A C 1
ATOM 650 O O . SER A 1 83 ? -22.816 -5.550 10.189 1.00 74.00 83 SER A O 1
ATOM 652 N N . GLU A 1 84 ? -21.742 -5.599 12.163 1.00 73.62 84 GLU A N 1
ATOM 653 C CA . GLU A 1 84 ? -22.189 -6.954 12.530 1.00 73.62 84 GLU A CA 1
ATOM 654 C C . GLU A 1 84 ? -23.718 -7.057 12.595 1.00 73.62 84 GLU A C 1
ATOM 656 O O . GLU A 1 84 ? -24.318 -7.975 12.031 1.00 73.62 84 GLU A O 1
ATOM 661 N N . LYS A 1 85 ? -24.379 -6.085 13.237 1.00 77.12 85 LYS A N 1
ATOM 662 C CA . LYS A 1 85 ? -25.848 -6.065 13.329 1.00 77.12 85 LYS A CA 1
ATOM 663 C C . LYS A 1 85 ? -26.511 -5.951 11.959 1.00 77.12 85 LYS A C 1
ATOM 665 O O . LYS A 1 85 ? -27.535 -6.593 11.726 1.00 77.12 85 LYS A O 1
ATOM 670 N N . LEU A 1 86 ? -25.951 -5.148 11.058 1.00 73.19 86 LEU A N 1
ATOM 671 C CA . LEU A 1 86 ? -26.474 -4.983 9.702 1.00 73.19 86 LEU A CA 1
ATOM 672 C C . LEU A 1 86 ? -26.233 -6.215 8.831 1.00 73.19 86 LEU A C 1
ATOM 674 O O . LEU A 1 86 ? -27.139 -6.610 8.099 1.00 73.19 86 LEU A O 1
ATOM 678 N N . GLN A 1 87 ? -25.080 -6.869 8.974 1.00 73.88 87 GLN A N 1
ATOM 679 C CA . GLN A 1 87 ? -24.792 -8.134 8.303 1.00 73.88 87 GLN A CA 1
ATOM 680 C C . GLN A 1 87 ? -25.794 -9.223 8.714 1.00 73.88 87 GLN A C 1
ATOM 682 O O . GLN A 1 87 ? -26.330 -9.922 7.855 1.00 73.88 87 GLN A O 1
ATOM 687 N N . VAL A 1 88 ? -26.113 -9.322 10.010 1.00 76.44 88 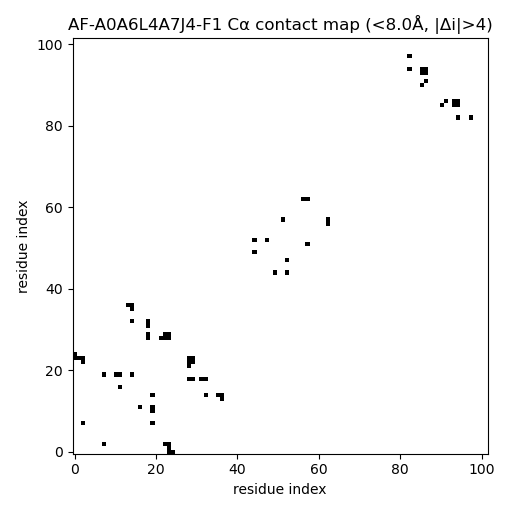VAL A N 1
ATOM 688 C CA . VAL A 1 88 ? -27.130 -10.258 10.525 1.00 76.44 88 VAL A CA 1
ATOM 689 C C . VAL A 1 88 ? -28.536 -9.899 10.030 1.00 76.44 88 VAL A C 1
ATOM 691 O O . VAL A 1 88 ? -29.317 -10.789 9.702 1.00 76.44 88 VAL A O 1
ATOM 694 N N . ALA A 1 89 ? -28.878 -8.609 9.967 1.00 73.88 89 ALA A N 1
ATOM 695 C CA . ALA A 1 89 ? -30.229 -8.162 9.629 1.00 73.88 89 ALA A CA 1
ATOM 696 C C . ALA A 1 89 ? -30.542 -8.158 8.122 1.00 73.88 89 ALA A C 1
ATOM 698 O O . ALA A 1 89 ? -31.709 -8.293 7.751 1.00 73.88 89 ALA A O 1
ATOM 699 N N . LYS A 1 90 ? -29.543 -7.939 7.258 1.00 74.88 90 LYS A N 1
ATOM 700 C CA . LYS A 1 90 ? -29.751 -7.666 5.824 1.00 74.88 90 LYS A CA 1
ATOM 701 C C . LYS A 1 90 ? -28.785 -8.392 4.878 1.00 74.88 90 LYS A C 1
ATOM 703 O O . LYS A 1 90 ? -28.894 -8.215 3.669 1.00 74.88 90 LYS A O 1
ATOM 708 N N . GLY A 1 91 ? -27.888 -9.235 5.388 1.00 69.94 91 GLY A N 1
ATOM 709 C CA . GLY A 1 91 ? -26.941 -9.983 4.559 1.00 69.94 91 GLY A CA 1
ATOM 710 C C . GLY A 1 91 ? -25.791 -9.126 4.011 1.00 69.94 91 GLY A C 1
ATOM 711 O O . GLY A 1 91 ? -25.518 -8.032 4.500 1.00 69.94 91 GLY A O 1
ATOM 712 N N . VAL A 1 92 ? -25.081 -9.656 3.011 1.00 64.88 92 VAL A N 1
ATOM 713 C CA . VAL A 1 92 ? -23.791 -9.124 2.519 1.00 64.88 92 VAL A CA 1
ATOM 714 C C . VAL A 1 92 ? -23.924 -7.753 1.837 1.00 64.88 92 VAL A C 1
ATOM 716 O O . VAL A 1 92 ? -23.069 -6.900 2.049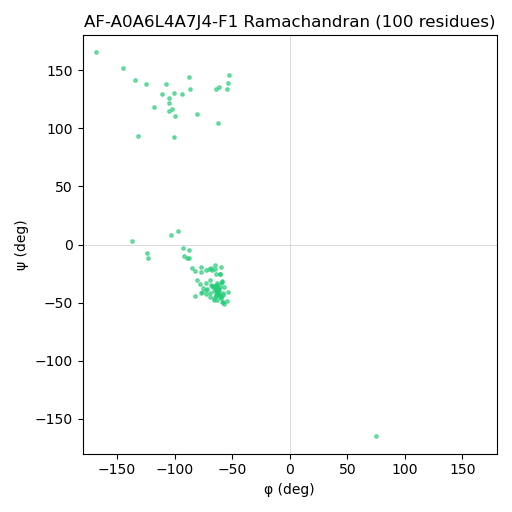 1.00 64.88 92 VAL A O 1
ATOM 719 N N . GLU A 1 93 ? -25.022 -7.489 1.119 1.00 63.91 93 GLU A N 1
ATOM 720 C CA . GLU A 1 93 ? -25.270 -6.200 0.436 1.00 63.91 93 GLU A CA 1
ATOM 721 C C . GLU A 1 93 ? -25.322 -5.002 1.404 1.00 63.91 93 GLU A C 1
ATOM 723 O O . GLU A 1 93 ? -25.016 -3.873 1.033 1.00 63.91 93 GLU A O 1
ATOM 728 N N . ALA A 1 94 ? -25.668 -5.221 2.678 1.00 59.66 94 ALA A N 1
ATOM 729 C CA . ALA A 1 94 ? -25.710 -4.147 3.670 1.00 59.66 94 ALA A CA 1
ATOM 730 C C . ALA A 1 94 ? -24.325 -3.733 4.193 1.00 59.66 94 ALA A C 1
ATOM 732 O O . ALA A 1 94 ? -24.185 -2.636 4.734 1.00 59.66 94 ALA A O 1
ATOM 733 N N . VAL A 1 95 ? -23.311 -4.590 4.038 1.00 59.88 95 VAL A N 1
ATOM 734 C CA . VAL A 1 95 ? -21.926 -4.279 4.420 1.00 59.88 95 VAL A CA 1
ATOM 735 C C . VAL A 1 95 ? -21.296 -3.331 3.399 1.00 59.88 95 VAL A C 1
ATOM 737 O O . VAL A 1 95 ? -20.607 -2.396 3.795 1.00 59.88 95 VAL A O 1
ATOM 740 N N . GLU A 1 96 ? -21.607 -3.507 2.112 1.00 60.62 96 GLU A N 1
ATOM 741 C CA . GLU A 1 96 ? -21.126 -2.635 1.032 1.00 60.62 96 GLU A CA 1
ATOM 742 C C . GLU A 1 96 ?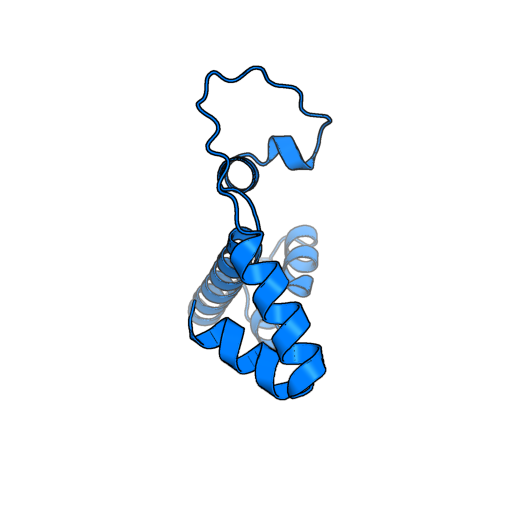 -21.646 -1.196 1.184 1.00 60.62 96 GLU A C 1
ATOM 744 O O . GLU A 1 96 ? -20.866 -0.249 1.070 1.00 60.62 96 GLU A O 1
ATOM 749 N N . ILE A 1 97 ? -22.919 -1.032 1.573 1.00 60.19 97 ILE A N 1
ATOM 750 C CA . ILE A 1 97 ? -23.527 0.278 1.880 1.00 60.19 97 ILE A CA 1
ATOM 751 C C . ILE A 1 97 ? -22.783 0.984 3.023 1.00 60.19 97 ILE A C 1
ATOM 753 O O . ILE A 1 97 ? -22.677 2.206 3.036 1.00 60.19 97 ILE A O 1
ATOM 757 N N . LEU A 1 98 ? -22.242 0.238 3.990 1.00 59.12 98 LEU A N 1
ATOM 758 C CA . LEU A 1 98 ? -21.516 0.828 5.114 1.00 59.12 98 LEU A CA 1
ATOM 759 C C . LEU A 1 98 ? -20.140 1.368 4.708 1.00 59.12 98 LEU A C 1
ATOM 761 O O . LEU A 1 98 ? -19.705 2.378 5.251 1.00 59.12 98 LEU A O 1
ATOM 765 N N . THR A 1 99 ? -19.480 0.726 3.743 1.00 60.19 99 THR A N 1
ATOM 766 C CA . THR A 1 99 ? -18.216 1.200 3.156 1.00 60.19 99 THR A CA 1
ATOM 767 C C . THR A 1 99 ? -18.364 2.453 2.291 1.00 60.19 99 THR A C 1
ATOM 769 O O . THR A 1 99 ? -17.375 3.148 2.105 1.00 60.19 99 THR A O 1
ATOM 772 N N . GLU A 1 100 ? -19.558 2.766 1.774 1.00 60.41 100 GLU A N 1
ATOM 773 C CA . GLU A 1 100 ? -19.800 3.990 0.983 1.00 60.41 100 GLU A CA 1
ATOM 774 C C . GLU A 1 100 ? -20.114 5.231 1.837 1.00 60.41 100 GLU A C 1
ATOM 776 O O . GLU A 1 100 ? -20.000 6.358 1.359 1.00 60.41 100 GLU A O 1
ATOM 781 N N . VAL A 1 101 ? -20.543 5.041 3.088 1.00 54.75 101 VAL A N 1
ATOM 782 C CA . VAL A 1 101 ? -20.989 6.127 3.983 1.00 54.75 101 VAL A CA 1
ATOM 783 C C . VAL A 1 101 ? -19.829 6.727 4.798 1.00 54.75 101 VAL A C 1
ATOM 785 O O . VAL A 1 101 ? -20.003 7.779 5.417 1.00 54.75 101 VAL A O 1
ATOM 788 N N . ILE A 1 102 ? -18.660 6.076 4.804 1.00 44.69 102 ILE A N 1
ATOM 789 C CA . ILE A 1 102 ? -17.473 6.436 5.600 1.00 44.69 102 ILE A CA 1
ATOM 790 C C . ILE A 1 102 ? -16.384 7.029 4.705 1.00 44.69 102 ILE A C 1
ATOM 792 O O . ILE A 1 102 ? -16.100 6.432 3.645 1.00 44.69 102 ILE A O 1
#

Foldseek 3Di:
DDDDPVNLVVLVVQDDPVLSVCPPVDPVSVVVSVVSVVVVLVVVCVVPDPVPSVDPVVVPDDDDDDDDDDDDDDDPVVVVVVLVVQCVVPNDVSNVVSVVVD